Protein AF-A0A2R4G1E8-F1 (afdb_monomer_lite)

Radius of gyration: 11.62 Å; chains: 1; bounding box: 30×27×23 Å

pLDDT: mean 77.37, std 11.86, range [45.88, 90.31]

InterPro domains:
  IPR004386 Toxin-antitoxin system, YafQ-like toxin [PF15738] (23-76)
  IPR035093 Toxin-antitoxin system, RelE/ParE toxin domain superfamily [G3DSA:3.30.2310.20] (5-76)
  IPR035093 Toxin-antitoxin system, RelE/ParE toxin domain superfamily [SSF143011] (24-75)

Structure (mmCIF, N/CA/C/O backbone):
data_AF-A0A2R4G1E8-F1
#
_entry.id   AF-A0A2R4G1E8-F1
#
loop_
_atom_site.group_PDB
_atom_site.id
_atom_site.type_symbol
_atom_site.label_atom_id
_atom_site.label_alt_id
_atom_site.label_comp_id
_atom_site.label_asym_id
_atom_site.label_entity_id
_atom_site.label_seq_id
_atom_site.pdbx_PDB_ins_code
_atom_site.Cartn_x
_atom_site.Cartn_y
_atom_site.Cartn_z
_atom_site.occupancy
_atom_site.B_iso_or_equiv
_atom_site.auth_seq_id
_atom_site.auth_comp_id
_atom_site.auth_asym_id
_atom_site.auth_atom_id
_atom_site.pdbx_PDB_model_num
ATOM 1 N N . MET A 1 1 ? 19.895 3.853 2.124 1.00 48.22 1 MET A N 1
ATOM 2 C CA . MET A 1 1 ? 18.542 3.679 1.544 1.00 48.22 1 MET A CA 1
ATOM 3 C C . MET A 1 1 ? 17.484 3.608 2.653 1.00 48.22 1 MET A C 1
ATOM 5 O O . MET A 1 1 ? 16.881 2.569 2.855 1.00 48.22 1 MET A O 1
ATOM 9 N N . THR A 1 2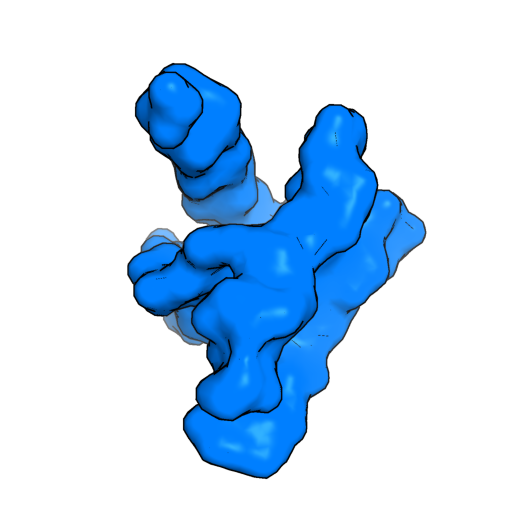 ? 17.259 4.685 3.410 1.00 51.12 2 THR A N 1
ATOM 10 C CA . THR A 1 2 ? 16.355 4.656 4.592 1.00 51.12 2 THR A CA 1
ATOM 11 C C . THR A 1 2 ? 15.418 5.862 4.671 1.00 51.12 2 THR A C 1
ATOM 13 O O . THR A 1 2 ? 14.281 5.722 5.107 1.00 51.12 2 THR A O 1
ATOM 16 N N . LEU A 1 3 ? 15.836 7.024 4.161 1.00 45.88 3 LEU A N 1
ATOM 17 C CA . LEU A 1 3 ? 15.029 8.250 4.204 1.00 45.88 3 LEU A CA 1
ATOM 18 C C . LEU A 1 3 ? 13.842 8.241 3.227 1.00 45.88 3 LEU A C 1
ATOM 20 O O . LEU A 1 3 ? 12.768 8.716 3.580 1.00 45.88 3 LEU A O 1
ATOM 24 N N . ILE A 1 4 ? 13.999 7.649 2.035 1.00 50.09 4 ILE A N 1
ATOM 25 C CA . ILE A 1 4 ? 12.909 7.552 1.044 1.00 50.09 4 ILE A CA 1
ATOM 26 C C . ILE A 1 4 ? 11.803 6.619 1.554 1.00 50.09 4 ILE A C 1
ATOM 28 O O . ILE A 1 4 ? 10.630 6.966 1.481 1.00 50.09 4 ILE A O 1
ATOM 32 N N . SER A 1 5 ? 12.178 5.484 2.156 1.00 56.34 5 SER A N 1
ATOM 33 C CA . SER A 1 5 ? 11.220 4.542 2.742 1.00 56.34 5 SER A CA 1
ATOM 34 C C . SER A 1 5 ? 10.457 5.168 3.914 1.00 56.34 5 SER A C 1
ATOM 36 O O . SER A 1 5 ? 9.234 5.089 3.948 1.00 56.34 5 SER A O 1
ATOM 38 N N . GLN A 1 6 ? 11.124 5.860 4.847 1.00 54.69 6 GLN A N 1
ATOM 39 C CA . GLN A 1 6 ? 10.427 6.491 5.978 1.00 54.69 6 GLN A CA 1
ATOM 40 C C . GLN A 1 6 ? 9.492 7.633 5.559 1.00 54.69 6 GLN A C 1
ATOM 42 O O . GLN A 1 6 ? 8.371 7.710 6.061 1.00 54.69 6 GLN A O 1
ATOM 47 N N . ALA A 1 7 ? 9.922 8.506 4.644 1.00 52.16 7 ALA A N 1
ATOM 48 C CA . ALA A 1 7 ? 9.096 9.622 4.181 1.00 52.16 7 ALA A CA 1
ATOM 49 C C . ALA A 1 7 ? 7.861 9.136 3.406 1.00 52.16 7 ALA A C 1
ATOM 51 O O . ALA A 1 7 ? 6.763 9.657 3.603 1.00 52.16 7 ALA A O 1
ATOM 52 N N . LEU A 1 8 ? 8.031 8.099 2.582 1.00 62.25 8 LEU A N 1
ATOM 53 C CA . LEU A 1 8 ? 6.945 7.448 1.861 1.00 62.25 8 LEU A CA 1
ATOM 54 C C . LEU A 1 8 ? 5.956 6.771 2.816 1.00 62.25 8 LEU A C 1
ATOM 56 O O . LEU A 1 8 ? 4.758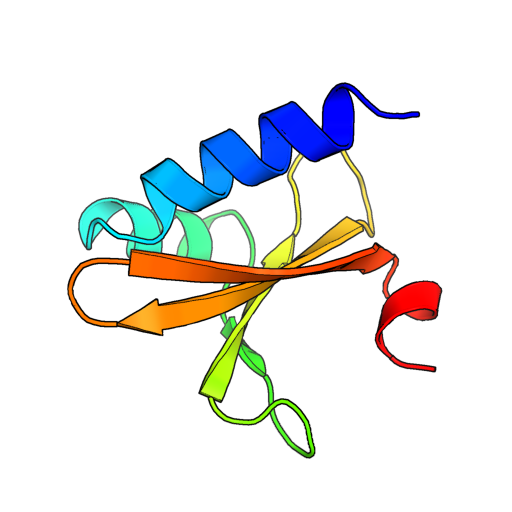 7.011 2.704 1.00 62.25 8 LEU A O 1
ATOM 60 N N . HIS A 1 9 ? 6.440 5.997 3.793 1.00 60.84 9 HIS A N 1
ATOM 61 C CA . HIS A 1 9 ? 5.576 5.394 4.810 1.00 60.84 9 HIS A CA 1
ATOM 62 C C . HIS A 1 9 ? 4.775 6.449 5.570 1.00 60.84 9 HIS A C 1
ATOM 64 O O . HIS A 1 9 ? 3.578 6.279 5.763 1.00 60.84 9 HIS A O 1
ATOM 70 N N . LEU A 1 10 ? 5.400 7.559 5.972 1.00 58.59 10 LEU A N 1
ATOM 71 C CA . LEU A 1 10 ? 4.715 8.608 6.727 1.00 58.59 10 LEU A CA 1
ATOM 72 C C . LEU A 1 10 ? 3.682 9.360 5.873 1.00 58.59 10 LEU A C 1
ATOM 74 O O . LEU A 1 10 ? 2.615 9.724 6.374 1.00 58.59 10 LEU A O 1
ATOM 78 N N . ALA A 1 11 ? 3.980 9.579 4.589 1.00 62.34 11 ALA A N 1
ATOM 79 C CA . ALA A 1 11 ? 3.043 10.171 3.643 1.00 62.34 11 ALA A CA 1
ATOM 80 C C . ALA A 1 11 ? 1.844 9.243 3.419 1.00 62.34 11 ALA A C 1
ATOM 82 O O . ALA A 1 11 ? 0.715 9.658 3.664 1.00 62.34 11 ALA A O 1
ATOM 83 N N . VAL A 1 12 ? 2.074 7.972 3.075 1.00 64.12 12 VAL A N 1
ATOM 84 C CA . VAL A 1 12 ? 0.990 6.996 2.890 1.00 64.12 12 VAL A CA 1
ATOM 85 C C . VAL A 1 12 ? 0.209 6.790 4.197 1.00 64.12 12 VAL A C 1
ATOM 87 O O . VAL A 1 12 ? -1.011 6.703 4.152 1.00 64.12 12 VAL A O 1
ATOM 90 N N . ALA A 1 13 ? 0.852 6.827 5.372 1.00 62.41 13 ALA A N 1
ATOM 91 C CA . ALA A 1 13 ? 0.183 6.705 6.678 1.00 62.41 13 ALA A CA 1
ATOM 92 C C . ALA A 1 13 ? -0.827 7.816 6.934 1.00 62.41 13 ALA A C 1
ATOM 94 O O . ALA A 1 13 ? -1.944 7.559 7.377 1.00 62.41 13 ALA A O 1
ATOM 95 N N . ARG A 1 14 ? -0.442 9.056 6.630 1.00 64.19 14 ARG A N 1
ATOM 96 C CA . ARG A 1 14 ? -1.338 10.213 6.736 1.00 64.19 14 ARG A CA 1
ATOM 97 C C . ARG A 1 14 ? -2.443 10.180 5.686 1.00 64.19 14 ARG A C 1
ATOM 99 O O . ARG A 1 14 ? -3.51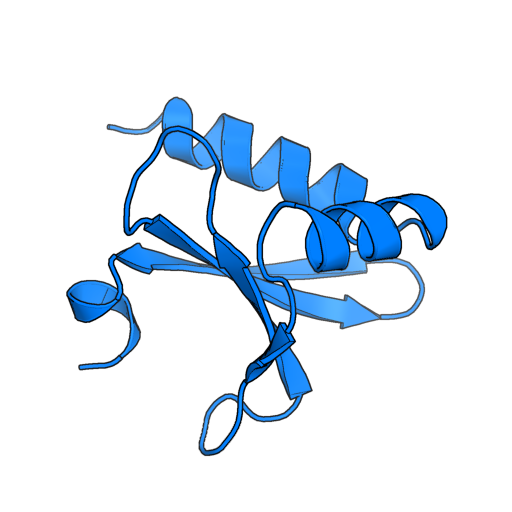3 10.733 5.912 1.00 64.19 14 ARG A O 1
ATOM 106 N N . MET A 1 15 ? -2.172 9.557 4.544 1.00 65.06 15 MET A N 1
ATOM 107 C CA . MET A 1 15 ? -3.090 9.471 3.417 1.00 65.06 15 MET A CA 1
ATOM 108 C C . MET A 1 15 ? -4.122 8.341 3.568 1.00 65.06 15 MET A C 1
ATOM 110 O O . MET A 1 15 ? -5.271 8.499 3.169 1.00 65.06 15 MET A O 1
ATOM 114 N N . ALA A 1 16 ? -3.753 7.216 4.173 1.00 66.12 16 ALA A N 1
ATOM 115 C CA . ALA A 1 16 ? -4.567 6.001 4.207 1.00 66.12 16 ALA A CA 1
ATOM 116 C C . ALA A 1 16 ? -5.750 6.037 5.196 1.00 66.12 16 ALA A C 1
ATOM 118 O O . ALA A 1 16 ? -6.585 5.136 5.168 1.00 66.12 16 ALA A O 1
ATOM 119 N N . THR A 1 17 ? -5.852 7.057 6.054 1.00 68.25 17 THR A N 1
ATOM 120 C CA . THR A 1 17 ? -6.935 7.193 7.049 1.00 68.25 17 THR A CA 1
ATOM 121 C C . THR A 1 17 ? -8.001 8.225 6.666 1.00 68.25 17 THR A C 1
ATOM 123 O O . THR A 1 17 ? -8.976 8.390 7.396 1.00 68.25 17 THR A O 1
ATOM 126 N N . HIS A 1 18 ? -7.859 8.922 5.529 1.00 77.12 18 HIS A N 1
ATOM 127 C CA . HIS A 1 18 ? -8.797 9.970 5.115 1.00 77.12 18 HIS A CA 1
ATOM 128 C C . HIS A 1 18 ? -9.488 9.641 3.774 1.00 77.12 18 HIS A C 1
ATOM 130 O O . HIS A 1 18 ? -8.796 9.424 2.776 1.00 77.12 18 HIS A O 1
ATOM 136 N N . PRO A 1 19 ? -10.838 9.661 3.683 1.00 75.81 19 PRO A N 1
ATOM 137 C CA . PRO A 1 19 ? -11.571 9.196 2.495 1.00 75.81 19 PRO A CA 1
ATOM 138 C C . PRO A 1 19 ? -11.187 9.889 1.183 1.00 75.81 19 PRO A C 1
ATOM 140 O O . PRO A 1 19 ? -10.980 9.227 0.170 1.00 75.81 19 PRO A O 1
ATOM 143 N N . LYS A 1 20 ? -11.023 11.221 1.202 1.00 77.25 20 LYS A N 1
ATOM 144 C CA . LYS A 1 20 ? -10.597 11.988 0.014 1.00 77.25 20 LYS A CA 1
ATOM 145 C C . LYS A 1 20 ? -9.230 11.554 -0.502 1.00 77.25 20 LYS A C 1
ATOM 147 O O . LYS A 1 20 ? -8.920 11.700 -1.677 1.00 77.25 20 LYS A O 1
ATOM 152 N N . THR A 1 21 ? -8.396 11.056 0.393 1.00 77.06 21 THR A N 1
ATOM 153 C CA . THR A 1 21 ? -7.025 10.713 0.078 1.00 77.06 21 THR A CA 1
ATOM 154 C C . THR A 1 21 ? -6.902 9.277 -0.421 1.00 77.06 21 THR A C 1
ATOM 156 O O . THR A 1 21 ? -6.103 9.027 -1.320 1.00 77.06 21 THR A O 1
ATOM 159 N N . LEU A 1 22 ? -7.760 8.367 0.051 1.00 79.31 22 LEU A N 1
ATOM 160 C CA . LEU A 1 22 ? -7.950 7.057 -0.577 1.00 79.31 22 LEU A CA 1
ATOM 161 C C . LEU A 1 22 ? -8.365 7.204 -2.048 1.00 79.31 22 LEU A C 1
ATOM 163 O O . LEU A 1 22 ? -7.831 6.516 -2.910 1.00 79.31 22 LEU A O 1
ATOM 167 N N . GLU A 1 23 ? -9.248 8.149 -2.365 1.00 82.31 23 GLU A N 1
ATOM 168 C CA . GLU A 1 23 ? -9.655 8.389 -3.753 1.00 82.31 23 GLU A CA 1
ATOM 169 C C . GLU A 1 23 ? -8.482 8.843 -4.645 1.00 82.31 23 GLU A C 1
ATOM 171 O O . GLU A 1 23 ? -8.319 8.355 -5.762 1.00 82.31 23 GLU A O 1
ATOM 176 N N . GLU A 1 24 ? -7.613 9.729 -4.146 1.00 81.69 24 GLU A N 1
ATOM 177 C CA . GLU A 1 24 ? -6.410 10.150 -4.879 1.00 81.69 24 GLU A CA 1
ATOM 178 C C . GLU A 1 24 ? -5.391 9.012 -5.032 1.00 81.69 24 GLU A C 1
ATOM 180 O O . GLU A 1 24 ? -4.788 8.877 -6.098 1.00 81.69 24 GLU A O 1
ATOM 185 N N . LEU A 1 25 ? -5.223 8.161 -4.013 1.00 81.56 25 LEU A N 1
ATOM 186 C CA . LEU A 1 25 ? -4.390 6.958 -4.113 1.00 81.56 25 LEU A CA 1
ATOM 187 C C . LEU A 1 25 ? -4.927 6.005 -5.190 1.00 81.56 25 LEU A C 1
ATOM 189 O O . LEU A 1 25 ? -4.151 5.482 -5.989 1.00 81.56 25 LEU A O 1
ATOM 193 N N . HIS A 1 26 ? -6.247 5.828 -5.269 1.00 83.38 26 HIS A N 1
ATOM 194 C CA . HIS A 1 26 ? -6.874 5.000 -6.299 1.00 83.38 26 HIS A CA 1
ATOM 195 C C . HIS A 1 26 ? -6.657 5.594 -7.696 1.00 83.38 26 HIS A C 1
ATOM 197 O O . HIS A 1 26 ? -6.231 4.893 -8.609 1.00 83.38 26 HIS A O 1
ATOM 203 N N . ARG A 1 27 ? -6.874 6.908 -7.854 1.00 84.06 27 ARG A N 1
ATOM 204 C CA . ARG A 1 27 ? -6.790 7.594 -9.155 1.00 84.06 27 ARG A CA 1
ATOM 205 C C . ARG A 1 27 ? -5.364 7.793 -9.677 1.00 84.06 27 ARG A C 1
ATOM 207 O O . ARG A 1 27 ? -5.177 7.788 -10.889 1.00 84.06 27 ARG A O 1
ATOM 214 N N . ARG A 1 28 ? -4.375 8.027 -8.806 1.00 81.56 28 ARG A N 1
ATOM 215 C CA . ARG A 1 28 ? -3.009 8.426 -9.219 1.00 81.56 28 ARG A CA 1
ATOM 216 C C . ARG A 1 28 ? -1.919 7.409 -8.909 1.00 81.56 28 ARG A C 1
ATOM 218 O O . ARG A 1 28 ? -0.855 7.476 -9.516 1.00 81.56 28 ARG A O 1
ATOM 225 N N . HIS A 1 29 ? -2.162 6.514 -7.958 1.00 80.88 29 HIS A N 1
ATOM 226 C CA . HIS A 1 29 ? -1.161 5.572 -7.451 1.00 80.88 29 HIS A CA 1
ATOM 227 C C . HIS A 1 29 ? -1.577 4.112 -7.651 1.00 80.88 29 HIS A C 1
ATOM 229 O O . HIS A 1 29 ? -0.973 3.219 -7.061 1.00 80.88 29 HIS A O 1
ATOM 235 N N . ASN A 1 30 ? -2.595 3.878 -8.489 1.00 84.94 30 ASN A N 1
ATOM 236 C CA . ASN A 1 30 ? -3.147 2.560 -8.799 1.00 84.94 30 ASN A CA 1
ATOM 237 C C . ASN A 1 30 ? -3.533 1.772 -7.543 1.00 84.94 30 ASN A C 1
ATOM 239 O O . ASN A 1 30 ? -3.344 0.560 -7.487 1.00 84.94 30 ASN A O 1
ATOM 243 N N . MET A 1 31 ? -4.037 2.463 -6.514 1.00 87.81 31 MET A N 1
ATOM 244 C CA . MET A 1 31 ? -4.362 1.797 -5.262 1.00 87.81 31 MET A CA 1
ATOM 245 C C . MET A 1 31 ? -5.496 0.800 -5.443 1.00 87.81 31 MET A C 1
ATOM 247 O O . MET A 1 31 ? -6.577 1.163 -5.905 1.00 87.81 31 MET A O 1
ATOM 251 N N . HIS A 1 32 ? -5.273 -0.440 -5.036 1.00 88.44 32 HIS A N 1
ATOM 252 C CA . HIS A 1 32 ? -6.278 -1.487 -5.114 1.00 88.44 32 HIS A CA 1
ATOM 253 C C . HIS A 1 32 ? -6.099 -2.508 -3.994 1.00 88.44 32 HIS A C 1
ATOM 255 O O . HIS A 1 32 ? -5.111 -2.504 -3.261 1.00 88.44 32 HIS A O 1
ATOM 261 N N . THR A 1 33 ? -7.104 -3.361 -3.818 1.00 90.31 33 THR A N 1
ATOM 262 C CA . THR A 1 33 ? -7.033 -4.452 -2.849 1.00 90.31 33 THR A CA 1
ATOM 263 C C . THR A 1 33 ? -6.342 -5.663 -3.455 1.00 90.31 33 THR A C 1
ATOM 265 O O . THR A 1 33 ? -6.714 -6.107 -4.544 1.00 90.31 33 THR A O 1
ATOM 268 N N . LEU A 1 34 ? -5.421 -6.254 -2.706 1.00 89.31 34 LEU A N 1
ATOM 269 C CA . LEU A 1 34 ? -4.753 -7.496 -3.057 1.00 89.31 34 LEU A CA 1
ATOM 270 C C . LEU A 1 34 ? -5.683 -8.711 -2.901 1.00 89.31 34 LEU A C 1
ATOM 272 O O . LEU A 1 34 ? -6.665 -8.711 -2.148 1.00 89.31 34 LEU A O 1
ATOM 276 N N . SER A 1 35 ? -5.338 -9.783 -3.615 1.00 87.25 35 SER A N 1
ATOM 277 C CA . SER A 1 35 ? -6.043 -11.069 -3.598 1.00 87.25 35 SER A CA 1
ATOM 278 C C . SER A 1 35 ? -5.176 -12.191 -2.997 1.00 87.25 35 SER A C 1
ATOM 280 O O . SER A 1 35 ? -4.054 -11.962 -2.543 1.00 87.25 35 SER A O 1
ATOM 282 N N . GLY A 1 36 ? -5.708 -13.418 -2.932 1.00 87.31 36 GLY A N 1
ATOM 283 C CA . GLY A 1 36 ? -4.970 -14.583 -2.426 1.00 87.31 36 GLY A CA 1
ATOM 284 C C . GLY A 1 36 ? -4.575 -14.458 -0.949 1.00 87.31 36 GLY A C 1
ATOM 285 O O . GLY A 1 36 ? -5.389 -14.069 -0.114 1.00 87.31 36 GLY A O 1
ATOM 286 N N . ASN A 1 37 ? -3.317 -14.767 -0.624 1.00 84.31 37 ASN A N 1
ATOM 287 C CA . ASN A 1 37 ? -2.791 -14.695 0.750 1.00 84.31 37 ASN A CA 1
ATOM 288 C C . ASN A 1 37 ? -2.775 -13.269 1.324 1.00 84.31 37 ASN A C 1
ATOM 290 O O . ASN A 1 37 ? -2.721 -13.094 2.538 1.00 84.31 37 ASN A O 1
ATOM 294 N N . TRP A 1 38 ? -2.868 -12.257 0.461 1.00 82.12 38 TRP A N 1
ATOM 295 C CA . TRP A 1 38 ? -2.901 -10.845 0.835 1.00 82.12 38 TRP A CA 1
ATOM 296 C C . TRP A 1 38 ? -4.315 -10.263 0.819 1.00 82.12 38 TRP A C 1
ATOM 298 O O . TRP A 1 38 ? -4.486 -9.045 0.798 1.00 82.12 38 TRP A O 1
ATOM 308 N N . ARG A 1 39 ? -5.347 -11.116 0.833 1.00 80.19 39 ARG A N 1
ATOM 309 C CA . ARG A 1 39 ? -6.740 -10.672 0.771 1.00 80.19 39 ARG A CA 1
ATOM 310 C C . ARG A 1 39 ? -7.007 -9.567 1.798 1.00 80.19 39 ARG A C 1
ATOM 312 O O . ARG A 1 39 ? -6.565 -9.635 2.950 1.00 80.19 39 ARG A O 1
ATOM 319 N N . VAL A 1 40 ? -7.769 -8.570 1.353 1.00 82.88 40 VAL A N 1
ATOM 320 C CA . VAL A 1 40 ? -8.188 -7.385 2.122 1.00 82.88 40 VAL A CA 1
ATOM 321 C C . VAL A 1 40 ? -7.063 -6.387 2.464 1.00 82.88 40 VAL A C 1
ATOM 323 O O . VAL A 1 40 ? -7.356 -5.363 3.076 1.00 82.88 40 VAL A O 1
ATOM 326 N N . ARG A 1 41 ? -5.803 -6.624 2.057 1.00 87.44 41 ARG A N 1
ATOM 327 C CA . ARG A 1 41 ? -4.765 -5.577 2.086 1.00 87.44 41 ARG A CA 1
ATOM 328 C C . ARG A 1 41 ? -4.922 -4.646 0.901 1.00 87.44 41 ARG A C 1
ATOM 330 O O . ARG A 1 41 ? -5.343 -5.073 -0.170 1.00 87.44 41 ARG A O 1
ATOM 337 N N . TYR A 1 42 ? -4.520 -3.406 1.096 1.00 89.19 42 TYR A N 1
ATOM 338 C CA . TYR A 1 42 ? -4.341 -2.429 0.042 1.00 89.19 42 TYR A CA 1
ATOM 339 C C . TYR A 1 42 ? -2.889 -2.408 -0.418 1.00 89.19 42 TYR A C 1
ATOM 341 O O . TYR A 1 42 ? -1.967 -2.653 0.363 1.00 89.19 42 TYR A O 1
ATOM 349 N N . GLU A 1 43 ? -2.710 -2.074 -1.683 1.00 88.44 43 GLU A N 1
ATOM 350 C CA . GLU A 1 43 ? -1.426 -1.874 -2.331 1.00 88.44 43 GLU A CA 1
ATOM 351 C C . GLU A 1 43 ? -1.507 -0.629 -3.211 1.00 88.44 43 GLU A C 1
ATOM 353 O O . GLU A 1 43 ? -2.559 -0.352 -3.783 1.00 88.44 43 GLU A O 1
ATOM 358 N N . CYS A 1 44 ? -0.423 0.143 -3.288 1.00 87.50 44 CYS A N 1
ATOM 359 C CA . CYS A 1 44 ? -0.270 1.204 -4.277 1.00 87.50 44 CYS A CA 1
ATOM 360 C C . CYS A 1 44 ? 1.195 1.422 -4.662 1.00 87.50 44 CYS A C 1
ATOM 362 O O . CYS A 1 44 ? 2.110 1.148 -3.875 1.00 87.50 44 CYS A O 1
ATOM 364 N N . HIS A 1 45 ? 1.408 2.039 -5.824 1.00 83.56 45 HIS A N 1
ATOM 365 C CA . HIS A 1 45 ? 2.728 2.464 -6.273 1.00 83.56 45 HIS A CA 1
ATOM 366 C C . HIS A 1 45 ? 3.172 3.764 -5.603 1.00 83.56 45 HIS A C 1
ATOM 368 O O . HIS A 1 45 ? 2.501 4.805 -5.649 1.00 83.56 45 HIS A O 1
ATOM 374 N N . ALA A 1 46 ? 4.378 3.734 -5.054 1.00 74.69 46 ALA A N 1
ATOM 375 C CA . ALA A 1 46 ? 5.061 4.921 -4.587 1.00 74.69 46 ALA A CA 1
ATOM 376 C C . ALA A 1 46 ? 5.524 5.761 -5.783 1.00 74.69 46 ALA A C 1
ATOM 378 O O . ALA A 1 46 ? 6.467 5.401 -6.493 1.00 74.69 46 ALA A O 1
ATOM 379 N N . ALA A 1 47 ? 4.862 6.897 -6.021 1.00 62.94 47 ALA A N 1
ATOM 380 C CA . ALA A 1 47 ? 5.251 7.779 -7.116 1.00 62.94 47 ALA A CA 1
ATOM 381 C C . ALA A 1 47 ? 6.718 8.209 -6.974 1.00 62.94 47 ALA A C 1
ATOM 383 O O . ALA A 1 47 ? 7.198 8.482 -5.873 1.00 62.94 47 ALA A O 1
ATOM 384 N N . ASN A 1 48 ? 7.407 8.285 -8.114 1.00 65.56 48 ASN A N 1
ATOM 385 C CA . ASN A 1 48 ? 8.839 8.580 -8.254 1.00 65.56 48 ASN A CA 1
ATOM 386 C C . ASN A 1 48 ? 9.802 7.452 -7.839 1.00 65.56 48 ASN A C 1
ATOM 388 O O . ASN A 1 48 ? 11.010 7.638 -7.963 1.00 65.56 48 ASN A O 1
ATOM 392 N N . ALA A 1 49 ? 9.302 6.289 -7.406 1.00 67.69 49 ALA A N 1
ATOM 393 C CA . ALA A 1 49 ? 10.126 5.128 -7.053 1.00 67.69 49 ALA A CA 1
ATOM 394 C C . ALA A 1 49 ? 9.969 3.937 -8.025 1.00 67.69 49 ALA A C 1
ATOM 396 O O . ALA A 1 49 ? 10.407 2.830 -7.723 1.00 67.69 49 ALA A O 1
ATOM 397 N N . GLY A 1 50 ? 9.376 4.156 -9.205 1.00 78.88 50 GLY A N 1
ATOM 398 C CA . GLY A 1 50 ? 9.232 3.131 -10.244 1.00 78.88 50 GLY A CA 1
ATOM 399 C C . GLY A 1 50 ? 8.349 1.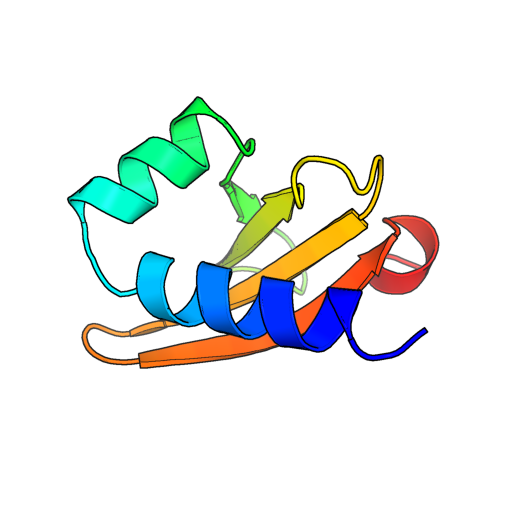964 -9.797 1.00 78.88 50 GLY A C 1
ATOM 400 O O . GLY A 1 50 ? 7.162 2.150 -9.537 1.00 78.88 50 GLY A O 1
ATOM 401 N N . ASP A 1 51 ? 8.944 0.773 -9.705 1.00 84.19 51 ASP A N 1
ATOM 402 C CA . ASP A 1 51 ? 8.267 -0.484 -9.351 1.00 84.19 51 ASP A CA 1
ATOM 403 C C . ASP A 1 51 ? 8.030 -0.676 -7.838 1.00 84.19 51 ASP A C 1
ATOM 405 O O . ASP A 1 51 ? 7.736 -1.768 -7.362 1.00 84.19 51 ASP A O 1
ATOM 409 N N . TRP A 1 52 ? 8.210 0.377 -7.044 1.00 86.56 52 TRP A N 1
ATOM 410 C CA . TRP A 1 52 ? 8.139 0.285 -5.592 1.00 86.56 52 TRP A CA 1
ATOM 411 C C . TRP A 1 52 ? 6.700 0.367 -5.075 1.00 86.56 52 TRP A C 1
ATOM 413 O O . TRP A 1 52 ? 5.975 1.330 -5.348 1.00 86.56 52 TRP A O 1
ATOM 423 N N . LEU A 1 53 ? 6.321 -0.605 -4.255 1.00 86.81 53 LEU A N 1
ATOM 424 C CA . LEU A 1 53 ? 4.992 -0.755 -3.683 1.00 86.81 53 LEU A CA 1
ATOM 425 C C . LEU A 1 53 ? 4.978 -0.512 -2.178 1.00 86.81 53 LEU A C 1
ATOM 427 O O . LEU A 1 53 ? 5.964 -0.721 -1.460 1.00 86.81 53 LEU A O 1
ATOM 431 N N . VAL A 1 54 ? 3.807 -0.125 -1.688 1.00 87.38 54 VAL A N 1
ATOM 432 C CA . VAL A 1 54 ? 3.472 -0.097 -0.263 1.00 87.38 54 VAL A CA 1
ATOM 433 C C . VAL A 1 54 ? 2.243 -0.966 -0.051 1.00 87.38 54 VAL A C 1
ATOM 435 O O . VAL A 1 54 ? 1.238 -0.755 -0.723 1.00 87.38 54 VAL A O 1
ATOM 438 N N . ILE A 1 55 ? 2.321 -1.912 0.886 1.00 88.06 55 ILE A N 1
ATOM 439 C CA . ILE A 1 55 ? 1.216 -2.788 1.283 1.00 88.06 55 ILE A CA 1
ATOM 440 C C . ILE A 1 55 ? 0.797 -2.435 2.708 1.00 88.06 55 ILE A C 1
ATOM 442 O O . ILE A 1 55 ? 1.630 -2.403 3.622 1.00 88.06 55 ILE A O 1
ATOM 446 N N . TRP A 1 56 ? -0.496 -2.199 2.909 1.00 88.44 56 TRP A N 1
ATOM 447 C CA . TRP A 1 56 ? -1.054 -1.905 4.226 1.00 88.44 56 TRP A CA 1
ATOM 448 C C . TRP A 1 56 ? -2.434 -2.529 4.421 1.00 88.44 56 TRP A C 1
ATOM 450 O O . TRP A 1 56 ? -3.158 -2.823 3.471 1.00 88.44 56 TRP A O 1
ATOM 460 N N . SER A 1 57 ? -2.827 -2.673 5.678 1.00 87.44 57 SER A N 1
ATOM 461 C CA . SER A 1 57 ? -4.224 -2.826 6.084 1.00 87.44 57 SER A CA 1
ATOM 462 C C . SER A 1 57 ? -4.673 -1.575 6.830 1.00 87.44 57 SER A C 1
ATOM 464 O O . SER A 1 57 ? -3.854 -0.804 7.331 1.00 87.44 57 SER A O 1
ATOM 466 N N . SER A 1 58 ? -5.974 -1.318 6.893 1.00 81.12 58 SER A N 1
ATOM 467 C CA . SER A 1 58 ? -6.507 -0.202 7.673 1.00 81.12 58 SER A CA 1
ATOM 468 C C . SER A 1 58 ? -7.809 -0.569 8.368 1.00 81.12 58 SER A C 1
ATOM 470 O O . SER A 1 58 ? -8.530 -1.475 7.949 1.00 81.12 58 SER A O 1
ATOM 472 N N . ASN A 1 59 ? -8.088 0.147 9.451 1.00 80.69 59 ASN A N 1
ATOM 473 C CA . ASN A 1 59 ? -9.411 0.253 10.049 1.00 80.69 59 ASN A CA 1
ATOM 474 C C . ASN A 1 59 ? -9.851 1.726 10.033 1.00 80.69 59 ASN A C 1
ATOM 476 O O . ASN A 1 59 ? -9.166 2.577 9.463 1.00 80.69 59 ASN A O 1
ATOM 480 N N . ASP A 1 60 ? -10.964 2.034 10.695 1.00 74.62 60 ASP A N 1
ATOM 481 C CA . ASP A 1 60 ? -11.569 3.372 10.686 1.00 74.62 60 ASP A CA 1
ATOM 482 C C . ASP A 1 60 ? -10.665 4.494 11.23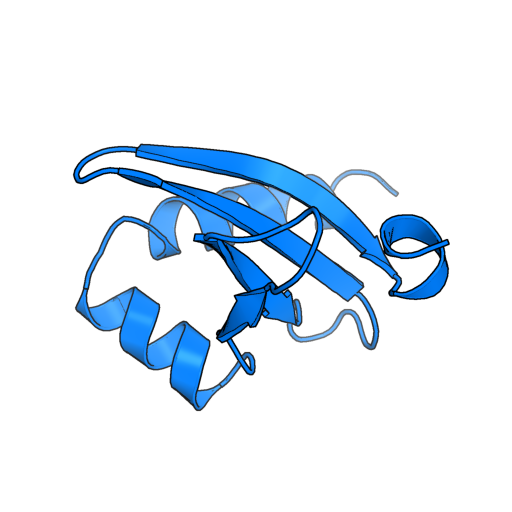2 1.00 74.62 60 ASP A C 1
ATOM 484 O O . ASP A 1 60 ? -10.958 5.671 11.038 1.00 74.62 60 ASP A O 1
ATOM 488 N N . SER A 1 61 ? -9.574 4.161 11.928 1.00 75.31 61 SER A N 1
ATOM 489 C CA . SER A 1 61 ? -8.716 5.144 12.605 1.00 75.31 61 SER A CA 1
ATOM 490 C C . SER A 1 61 ? -7.220 4.987 12.337 1.00 75.31 61 SER A C 1
ATOM 492 O O . SER A 1 61 ? -6.469 5.945 12.527 1.00 75.31 61 SER A O 1
ATOM 494 N N . VAL A 1 62 ? -6.765 3.811 11.899 1.00 76.38 62 VAL A N 1
ATOM 495 C CA . VAL A 1 62 ? -5.340 3.479 11.797 1.00 76.38 62 VAL A CA 1
ATOM 496 C C . VAL A 1 62 ? -5.047 2.714 10.511 1.00 76.38 62 VAL A C 1
ATOM 498 O O . VAL A 1 62 ? -5.794 1.819 10.119 1.00 76.38 62 VAL A O 1
ATOM 501 N N . ALA A 1 63 ? -3.911 3.039 9.892 1.00 80.88 63 ALA A N 1
ATOM 502 C CA . ALA A 1 63 ? -3.292 2.246 8.837 1.00 80.88 63 ALA A CA 1
ATOM 503 C C . ALA A 1 63 ? -2.070 1.490 9.386 1.00 80.88 63 ALA A C 1
ATOM 505 O O . ALA A 1 63 ? -1.200 2.080 10.030 1.00 80.88 63 ALA A O 1
ATOM 506 N N . PHE A 1 64 ? -2.006 0.189 9.116 1.00 82.62 64 PHE A N 1
ATOM 507 C CA . PHE A 1 64 ? -0.923 -0.714 9.489 1.00 82.62 64 PHE A CA 1
ATOM 508 C C . PHE A 1 64 ? -0.072 -1.021 8.259 1.00 82.62 64 PHE A C 1
ATOM 510 O O . PHE A 1 64 ? -0.508 -1.728 7.354 1.00 82.62 64 PHE A O 1
ATOM 517 N N . PHE A 1 65 ? 1.149 -0.489 8.230 1.00 84.31 65 PHE A N 1
ATOM 518 C CA . PHE A 1 65 ? 2.104 -0.746 7.153 1.00 84.31 65 PHE A CA 1
ATOM 519 C C . PHE A 1 65 ? 2.725 -2.122 7.324 1.00 84.31 65 PHE A C 1
ATOM 521 O O . PHE A 1 65 ? 3.443 -2.364 8.293 1.00 84.31 65 PHE A O 1
ATOM 528 N N . GLU A 1 66 ? 2.431 -3.017 6.387 1.00 87.38 66 GLU A N 1
ATOM 529 C CA . GLU A 1 66 ? 2.850 -4.413 6.468 1.00 87.38 66 GLU A CA 1
ATOM 530 C C . GLU A 1 66 ? 4.186 -4.613 5.756 1.00 87.38 66 GLU A C 1
ATOM 532 O O . GLU A 1 66 ? 5.111 -5.185 6.333 1.00 87.38 66 GLU A O 1
ATOM 537 N N . ARG A 1 67 ? 4.307 -4.140 4.506 1.00 87.81 67 ARG A N 1
ATOM 538 C CA . ARG A 1 67 ? 5.522 -4.302 3.693 1.00 87.81 67 ARG A CA 1
ATOM 539 C C . ARG A 1 67 ? 5.706 -3.159 2.697 1.00 87.81 67 ARG A C 1
ATOM 541 O O . ARG A 1 67 ? 4.748 -2.516 2.277 1.00 87.81 67 ARG A O 1
ATOM 548 N N . THR A 1 68 ? 6.948 -2.953 2.269 1.00 86.62 68 THR A N 1
ATOM 549 C CA . THR A 1 68 ? 7.289 -2.091 1.135 1.00 86.62 68 THR A CA 1
ATOM 550 C C . THR A 1 68 ? 8.496 -2.662 0.396 1.00 86.62 68 THR A C 1
ATOM 552 O O . THR A 1 68 ? 9.345 -3.296 1.025 1.00 86.62 68 THR A O 1
ATOM 555 N N . GLY A 1 69 ? 8.564 -2.462 -0.914 1.00 86.31 69 GLY A N 1
ATOM 556 C CA . GLY A 1 69 ? 9.583 -3.067 -1.770 1.00 86.31 69 GLY A CA 1
ATOM 557 C C . GLY A 1 69 ? 9.149 -3.084 -3.229 1.00 86.31 69 GLY A C 1
ATOM 558 O O . GLY A 1 69 ? 8.028 -2.689 -3.545 1.00 86.31 69 GLY A O 1
ATOM 559 N N . SER A 1 70 ? 10.024 -3.547 -4.109 1.00 87.94 70 SER A N 1
ATOM 560 C CA . SER A 1 70 ? 9.665 -3.901 -5.489 1.00 87.94 70 SER A CA 1
ATOM 561 C C . SER A 1 70 ? 8.699 -5.093 -5.545 1.00 87.94 70 SER A C 1
ATOM 563 O O . SER A 1 70 ? 8.567 -5.834 -4.565 1.00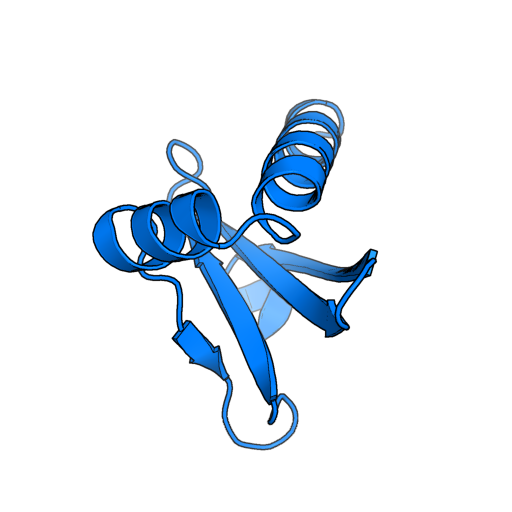 87.94 70 SER A O 1
ATOM 565 N N . HIS A 1 71 ? 8.052 -5.331 -6.692 1.00 88.94 71 HIS A N 1
ATOM 566 C CA . HIS A 1 71 ? 7.190 -6.511 -6.857 1.00 88.94 71 HIS A CA 1
ATOM 567 C C . HIS A 1 71 ? 7.937 -7.817 -6.556 1.00 88.94 71 HIS A C 1
ATOM 569 O O . HIS A 1 71 ? 7.421 -8.674 -5.836 1.00 88.94 71 HIS A O 1
ATOM 575 N N . ASP A 1 72 ? 9.171 -7.938 -7.049 1.00 88.88 72 ASP A N 1
ATOM 576 C CA . ASP A 1 72 ? 10.031 -9.111 -6.870 1.00 88.88 72 ASP A CA 1
ATOM 577 C C . ASP A 1 72 ? 10.340 -9.400 -5.394 1.00 88.88 72 ASP A C 1
ATOM 579 O O . ASP A 1 72 ? 10.401 -10.554 -4.976 1.00 88.88 72 ASP A O 1
ATOM 583 N N . GLU A 1 73 ? 10.532 -8.361 -4.583 1.00 87.62 73 GLU A N 1
ATOM 584 C CA . GLU A 1 73 ? 10.784 -8.515 -3.148 1.00 87.62 73 GLU A CA 1
ATOM 585 C C . GLU A 1 73 ? 9.513 -8.900 -2.382 1.00 87.62 73 GLU A C 1
ATOM 587 O O . GLU A 1 73 ? 9.581 -9.579 -1.352 1.00 87.62 73 GLU A O 1
ATOM 592 N N . LEU A 1 74 ? 8.347 -8.450 -2.852 1.00 86.62 74 LEU A N 1
ATOM 593 C CA . LEU A 1 74 ? 7.086 -8.596 -2.132 1.00 86.62 74 LEU A CA 1
ATOM 594 C C . LEU A 1 74 ? 6.317 -9.875 -2.472 1.00 86.62 74 LEU A C 1
ATOM 596 O O . LEU A 1 74 ? 5.698 -10.441 -1.568 1.00 86.62 74 LEU A O 1
ATOM 600 N N . PHE A 1 75 ? 6.374 -10.350 -3.714 1.00 83.44 75 PHE A N 1
ATOM 601 C CA . PHE A 1 75 ? 5.501 -11.426 -4.204 1.00 83.44 75 PHE A CA 1
ATOM 602 C C . PHE A 1 75 ? 6.222 -12.699 -4.663 1.00 83.44 75 PHE A C 1
ATOM 604 O O . PHE A 1 75 ? 5.592 -13.552 -5.288 1.00 83.44 75 PHE A O 1
ATOM 611 N N . ARG A 1 76 ? 7.511 -12.848 -4.346 1.00 78.38 76 ARG A N 1
ATOM 612 C CA . ARG A 1 76 ? 8.198 -14.144 -4.448 1.00 78.38 76 ARG A CA 1
ATOM 613 C C . ARG A 1 76 ? 7.697 -15.162 -3.428 1.00 78.38 76 ARG A C 1
ATOM 615 O O . ARG A 1 76 ? 7.331 -14.753 -2.301 1.00 78.38 76 ARG A O 1
#

Secondary structure (DSSP, 8-state):
--HHHHHHHHHHHHHTTSHHHHHHHHHHS--EE--GGGTT-EEEE-TTSTTEEEEEEE-SS-EEEEEEEEHHHHH-

Organism: Bifidobacterium adolescentis (NCBI:txid1680)

Foldseek 3Di:
DPVLVVVLCVVVFVQVQDPVSVVVQVVPFVWDADDDPRGQWIKTHDPPPPQKMWIWHDDNGGIGTDDIDGPVVVPD

Sequence (76 aa):
MTLISQALHLAVARMATHPKTLEELHRRHNMHTLSGNWRVRYECHAANAGDWLVIWSSNDSVAFFERTGSHDELFR